Protein AF-A0A2J4XUX5-F1 (afdb_monomer)

pLDDT: mean 96.08, std 6.11, range [48.69, 98.81]

Structure (mmCIF, N/CA/C/O backbone):
data_AF-A0A2J4XUX5-F1
#
_entry.id   AF-A0A2J4XUX5-F1
#
loop_
_atom_site.group_PDB
_atom_site.id
_atom_site.type_symbol
_atom_site.label_atom_id
_atom_site.label_alt_id
_atom_site.label_comp_id
_atom_site.label_asym_id
_atom_site.label_entity_id
_atom_site.label_seq_id
_atom_site.pdbx_PDB_ins_code
_atom_site.Cartn_x
_atom_site.Cartn_y
_atom_site.Cartn_z
_atom_site.occupancy
_atom_site.B_iso_or_equiv
_atom_site.auth_seq_id
_atom_site.auth_comp_id
_atom_site.auth_asym_id
_atom_site.auth_atom_id
_atom_site.pdbx_PDB_model_num
ATOM 1 N N . ASP A 1 1 ? 27.733 13.923 8.916 1.00 84.25 1 ASP A N 1
ATOM 2 C CA . ASP A 1 1 ? 27.187 14.261 7.587 1.00 84.25 1 ASP A CA 1
ATOM 3 C C . ASP A 1 1 ? 26.233 15.452 7.734 1.00 84.25 1 ASP A C 1
ATOM 5 O O . ASP A 1 1 ? 25.630 15.563 8.794 1.00 84.25 1 ASP A O 1
ATOM 9 N N . LYS A 1 2 ? 26.141 16.360 6.750 1.00 94.75 2 LYS A N 1
ATOM 10 C CA . LYS A 1 2 ? 25.214 17.513 6.743 1.00 94.75 2 LYS A CA 1
ATOM 11 C C . LYS A 1 2 ? 23.894 17.228 6.010 1.00 94.75 2 LYS A C 1
ATOM 13 O O . LYS A 1 2 ? 22.963 18.011 6.167 1.00 94.75 2 LYS A O 1
ATOM 18 N N . ALA A 1 3 ? 23.815 16.152 5.227 1.00 93.56 3 ALA A N 1
ATOM 19 C CA . ALA A 1 3 ? 22.605 15.753 4.508 1.00 93.56 3 ALA A CA 1
ATOM 20 C C . ALA A 1 3 ? 22.499 14.217 4.409 1.00 93.56 3 ALA A C 1
ATOM 22 O O . ALA A 1 3 ? 22.505 13.671 3.304 1.00 93.56 3 ALA A O 1
ATOM 23 N N . PRO A 1 4 ? 22.439 13.500 5.549 1.00 93.19 4 PRO A N 1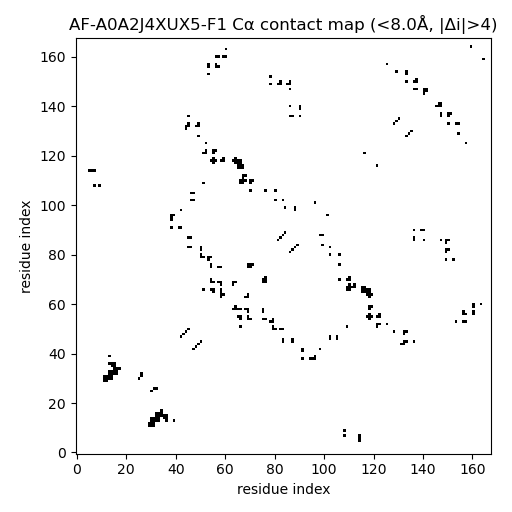
ATOM 24 C CA . PRO A 1 4 ? 22.282 12.054 5.520 1.00 93.19 4 PRO A CA 1
ATOM 25 C C . PRO A 1 4 ? 20.914 11.677 4.940 1.00 93.19 4 PRO A C 1
ATOM 27 O O . PRO A 1 4 ? 19.906 12.325 5.224 1.00 93.19 4 PRO A O 1
ATOM 30 N N . VAL A 1 5 ? 20.877 10.592 4.170 1.00 89.88 5 VAL A N 1
ATOM 31 C CA . VAL A 1 5 ? 19.635 9.972 3.699 1.00 89.88 5 VAL A CA 1
ATOM 32 C C . VAL A 1 5 ? 19.434 8.685 4.481 1.00 89.88 5 VAL A C 1
ATOM 34 O O . VAL A 1 5 ? 20.313 7.826 4.504 1.00 89.88 5 VAL A O 1
ATOM 37 N N . MET A 1 6 ? 18.280 8.562 5.130 1.00 88.94 6 MET A N 1
ATOM 38 C CA . MET A 1 6 ? 17.863 7.323 5.778 1.00 88.94 6 MET A CA 1
ATOM 39 C C . MET A 1 6 ? 16.777 6.653 4.946 1.00 88.94 6 MET A C 1
ATOM 41 O O . MET A 1 6 ? 15.926 7.322 4.363 1.00 88.94 6 MET A O 1
ATOM 45 N N . GLY A 1 7 ? 16.811 5.327 4.908 1.00 88.06 7 GLY A N 1
ATOM 46 C CA . GLY A 1 7 ? 15.844 4.509 4.199 1.00 88.06 7 GLY A CA 1
ATOM 47 C C . GLY A 1 7 ? 15.837 3.096 4.755 1.00 88.06 7 GLY A C 1
ATOM 48 O O . GLY A 1 7 ? 16.748 2.684 5.475 1.00 88.06 7 GLY A O 1
ATOM 49 N N . GLU A 1 8 ? 14.784 2.360 4.441 1.00 92.38 8 GLU A N 1
ATOM 50 C CA . GLU A 1 8 ? 14.727 0.935 4.737 1.00 92.38 8 GLU A CA 1
ATOM 51 C C . GLU A 1 8 ? 15.647 0.126 3.816 1.00 92.38 8 GLU A C 1
ATOM 53 O O . GLU A 1 8 ? 16.085 0.596 2.769 1.00 92.38 8 GLU A O 1
ATOM 58 N N . THR A 1 9 ? 15.927 -1.119 4.204 1.00 92.25 9 THR A N 1
ATOM 59 C CA . THR A 1 9 ? 16.744 -2.037 3.398 1.00 92.25 9 THR A CA 1
ATOM 60 C C . THR A 1 9 ? 16.023 -2.508 2.137 1.00 92.25 9 THR A C 1
ATOM 62 O O . THR A 1 9 ? 16.677 -2.828 1.148 1.00 92.25 9 THR A O 1
ATOM 65 N N . PHE A 1 10 ? 14.687 -2.578 2.161 1.00 94.75 10 PHE A N 1
ATOM 66 C CA . PHE A 1 10 ? 13.921 -2.960 0.981 1.00 94.75 10 PHE A CA 1
ATOM 67 C C . PHE A 1 10 ? 14.053 -1.885 -0.100 1.00 94.75 10 PHE A C 1
ATOM 69 O O . PHE A 1 10 ? 13.728 -0.719 0.118 1.00 94.75 10 PHE A O 1
ATOM 76 N N . ILE A 1 11 ? 14.459 -2.305 -1.293 1.00 95.06 11 ILE A N 1
ATOM 77 C CA . ILE A 1 11 ? 14.491 -1.475 -2.489 1.00 95.06 11 ILE A CA 1
ATOM 78 C C . ILE A 1 11 ? 13.944 -2.292 -3.655 1.00 95.06 11 ILE A C 1
ATOM 80 O O . ILE A 1 11 ? 14.264 -3.468 -3.802 1.00 95.06 11 ILE A O 1
ATOM 84 N N . GLN A 1 12 ? 13.105 -1.664 -4.469 1.00 96.44 12 GLN A N 1
ATOM 85 C CA . GLN A 1 12 ? 12.583 -2.251 -5.694 1.00 96.44 12 GLN A CA 1
ATOM 86 C C . GLN A 1 12 ? 12.521 -1.163 -6.755 1.00 96.44 12 GLN A C 1
ATOM 88 O O . GLN A 1 12 ? 12.047 -0.056 -6.487 1.00 96.44 12 GLN A O 1
ATOM 93 N N . TRP A 1 13 ? 12.987 -1.488 -7.955 1.00 98.12 13 TRP A N 1
ATOM 94 C CA . TRP A 1 13 ? 12.879 -0.608 -9.104 1.00 98.12 13 TRP A CA 1
ATOM 95 C C . TRP A 1 13 ? 12.461 -1.432 -10.314 1.00 98.12 13 TRP A C 1
ATOM 97 O O . TRP A 1 13 ? 13.209 -2.292 -10.770 1.00 98.12 13 TRP A O 1
ATOM 107 N N . VAL A 1 14 ? 11.249 -1.167 -10.798 1.00 98.06 14 VAL A N 1
ATOM 108 C CA . VAL A 1 14 ? 10.662 -1.812 -11.974 1.00 98.06 14 VAL A CA 1
ATOM 109 C C . VAL A 1 14 ? 10.585 -0.778 -13.085 1.00 98.06 14 VAL A C 1
ATOM 111 O O . VAL A 1 14 ? 10.104 0.335 -12.860 1.00 98.06 14 VAL A O 1
ATOM 114 N N . VAL A 1 15 ? 11.089 -1.122 -14.265 1.00 98.00 15 VAL A N 1
ATOM 115 C CA . VAL A 1 15 ? 11.205 -0.198 -15.395 1.00 98.00 15 VAL A CA 1
ATOM 116 C C . VAL A 1 15 ? 10.762 -0.891 -16.673 1.00 98.00 15 VAL A C 1
ATOM 118 O O . VAL A 1 15 ? 11.180 -2.012 -16.960 1.00 98.00 15 VAL A O 1
ATOM 121 N N . GLU A 1 16 ? 9.939 -0.211 -17.470 1.00 98.00 16 GLU A N 1
ATOM 122 C CA . GLU A 1 16 ? 9.645 -0.675 -18.823 1.00 98.00 16 GLU A CA 1
ATOM 123 C C . GLU A 1 16 ? 10.907 -0.595 -19.680 1.00 98.00 16 GLU A C 1
ATOM 125 O O . GLU A 1 16 ? 11.538 0.459 -19.785 1.00 98.00 16 GLU A O 1
ATOM 130 N N . ASN A 1 17 ? 11.278 -1.702 -20.322 1.00 95.69 17 ASN A N 1
ATOM 131 C CA . ASN A 1 17 ? 12.449 -1.747 -21.193 1.00 95.69 17 ASN A CA 1
ATOM 132 C C . ASN A 1 17 ? 12.153 -1.107 -22.564 1.00 95.69 17 ASN A C 1
ATOM 134 O O . ASN A 1 17 ? 12.192 -1.769 -23.599 1.00 95.69 17 ASN A O 1
ATOM 138 N N . ASN A 1 18 ? 11.823 0.184 -22.551 1.00 95.62 18 ASN A N 1
ATOM 139 C CA . ASN A 1 18 ? 11.405 0.973 -23.705 1.00 95.62 18 ASN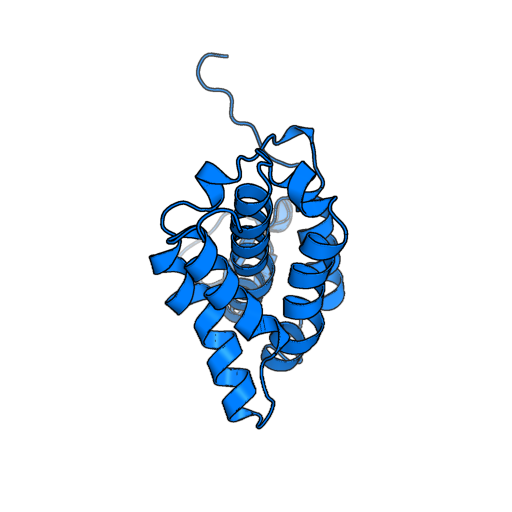 A CA 1
ATOM 140 C C . ASN A 1 18 ? 12.201 2.287 -23.769 1.00 95.62 18 ASN A C 1
ATOM 142 O O . ASN A 1 18 ? 11.685 3.378 -23.525 1.00 95.62 18 ASN A O 1
ATOM 146 N N . PHE A 1 19 ? 13.499 2.167 -24.041 1.00 96.62 19 PHE A N 1
ATOM 147 C CA . PHE A 1 19 ? 14.422 3.296 -24.106 1.00 96.62 19 PHE A CA 1
ATOM 148 C C . PHE A 1 19 ? 14.651 3.706 -25.559 1.00 96.62 19 PHE A C 1
ATOM 150 O O . PHE A 1 19 ? 14.767 2.861 -26.443 1.00 96.62 19 PHE A O 1
ATOM 157 N N . ARG A 1 20 ? 14.728 5.019 -25.801 1.00 96.88 20 ARG A N 1
ATOM 158 C CA . ARG A 1 20 ? 14.991 5.569 -27.139 1.00 96.88 20 ARG A CA 1
ATOM 159 C C . ARG A 1 20 ? 16.383 5.201 -27.661 1.00 96.88 20 ARG A C 1
ATOM 161 O O . ARG A 1 20 ? 16.525 4.949 -28.850 1.00 96.88 20 ARG A O 1
ATOM 168 N N . ASP A 1 21 ? 17.367 5.210 -26.770 1.00 96.31 21 ASP A N 1
ATOM 169 C CA . ASP A 1 21 ? 18.781 4.962 -27.048 1.00 96.31 21 ASP A CA 1
ATOM 170 C C . ASP A 1 21 ? 19.345 3.977 -26.009 1.00 96.31 21 ASP A C 1
ATOM 172 O O . ASP A 1 21 ? 18.606 3.408 -25.198 1.00 96.31 21 ASP A O 1
ATOM 176 N N . GLU A 1 22 ? 20.661 3.771 -26.030 1.00 95.38 22 GLU A N 1
ATOM 177 C CA . GLU A 1 22 ? 21.364 2.929 -25.065 1.00 95.38 22 GLU A CA 1
ATOM 178 C C . GLU A 1 22 ? 21.063 3.331 -23.613 1.00 95.38 22 GLU A C 1
ATOM 180 O O . GLU A 1 22 ? 20.975 4.510 -23.258 1.00 95.38 22 GLU A O 1
ATOM 185 N N . ARG A 1 23 ? 20.943 2.320 -22.749 1.00 96.06 23 ARG A N 1
ATOM 186 C CA . ARG A 1 23 ? 20.729 2.477 -2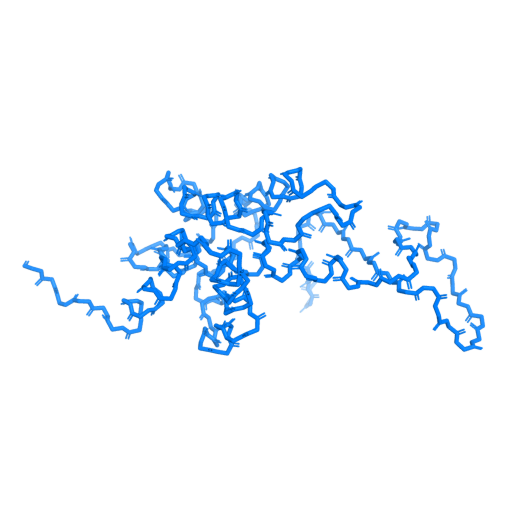1.308 1.00 96.06 23 ARG A CA 1
ATOM 187 C C . ARG A 1 23 ? 21.822 1.753 -20.522 1.00 96.06 23 ARG A C 1
ATOM 189 O O . ARG A 1 23 ? 22.377 0.773 -21.024 1.00 96.06 23 ARG A O 1
ATOM 196 N N . PR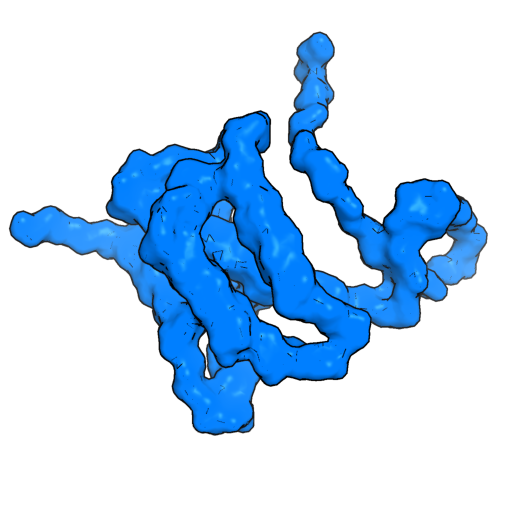O A 1 24 ? 22.099 2.157 -19.271 1.00 96.75 24 PRO A N 1
ATOM 197 C CA . PRO A 1 24 ? 22.942 1.363 -18.387 1.00 96.75 24 PRO A CA 1
ATOM 198 C C . PRO A 1 24 ? 22.380 -0.055 -18.199 1.00 96.75 24 PRO A C 1
ATOM 200 O O . PRO A 1 24 ? 21.165 -0.269 -18.268 1.00 96.75 24 PRO A O 1
ATOM 203 N N . ASN A 1 25 ? 23.265 -1.011 -17.907 1.00 96.69 25 ASN A N 1
ATOM 204 C CA . ASN A 1 25 ? 22.906 -2.378 -17.517 1.00 96.69 25 ASN A CA 1
ATOM 205 C C . ASN A 1 25 ? 22.376 -2.392 -16.069 1.00 96.69 25 ASN A C 1
ATOM 207 O O . ASN A 1 25 ? 23.058 -2.820 -15.139 1.00 96.69 25 ASN A O 1
ATOM 211 N N . LEU A 1 26 ? 21.193 -1.812 -15.869 1.00 97.81 26 LEU A N 1
ATOM 212 C CA . LEU A 1 26 ? 20.563 -1.630 -14.561 1.00 97.81 26 LEU A CA 1
ATOM 213 C C . LEU A 1 26 ? 20.131 -2.967 -13.931 1.00 97.81 26 LEU A C 1
ATOM 215 O O . LEU A 1 26 ? 20.127 -3.110 -12.710 1.00 97.81 26 LEU A O 1
ATOM 219 N N . GLU A 1 27 ? 19.831 -3.969 -14.749 1.00 97.38 27 GLU A N 1
ATOM 220 C CA . GLU A 1 27 ? 19.521 -5.331 -14.319 1.00 97.38 27 GLU A CA 1
ATOM 221 C C . GLU A 1 27 ? 20.702 -5.989 -13.586 1.00 97.38 27 GLU A C 1
ATOM 223 O O . GLU A 1 27 ? 20.488 -6.772 -12.662 1.00 97.38 27 GLU A O 1
ATOM 228 N N . ALA A 1 28 ? 21.949 -5.591 -13.881 1.00 97.94 28 ALA A N 1
ATOM 229 C CA . ALA A 1 28 ? 23.131 -6.056 -13.147 1.00 97.94 28 ALA A CA 1
ATOM 230 C C . ALA A 1 28 ? 23.188 -5.578 -11.684 1.00 97.94 28 ALA A C 1
ATOM 232 O O . ALA A 1 28 ? 23.945 -6.136 -10.890 1.00 97.94 28 ALA A O 1
ATOM 233 N N . VAL A 1 29 ? 22.402 -4.559 -11.318 1.00 97.38 29 VAL A N 1
ATOM 234 C CA . VAL A 1 29 ? 22.281 -4.048 -9.941 1.00 97.38 29 VAL A CA 1
ATOM 235 C C . VAL A 1 29 ? 20.878 -4.259 -9.361 1.00 97.38 29 VAL A C 1
ATOM 237 O O . VAL A 1 29 ? 20.520 -3.629 -8.369 1.00 97.38 29 VAL A O 1
ATOM 240 N N . GLY A 1 30 ? 20.095 -5.168 -9.953 1.00 96.75 30 GLY A N 1
ATOM 241 C CA . GLY A 1 30 ? 18.814 -5.621 -9.407 1.00 96.75 30 GLY A CA 1
ATOM 242 C C . GLY A 1 30 ? 17.577 -4.851 -9.875 1.00 96.75 30 GLY A C 1
ATOM 243 O O . GLY A 1 30 ? 16.517 -5.028 -9.281 1.00 96.75 30 GLY A O 1
ATOM 244 N N . VAL A 1 31 ? 17.674 -4.012 -10.913 1.00 98.19 31 VAL A N 1
ATOM 245 C CA . VAL A 1 31 ? 16.487 -3.381 -11.524 1.00 98.19 31 VAL A CA 1
ATOM 246 C C . VAL A 1 31 ? 15.727 -4.398 -12.373 1.00 98.19 31 VAL A C 1
ATOM 248 O O . VAL A 1 31 ? 16.307 -5.074 -13.222 1.00 98.19 31 VAL A O 1
ATOM 251 N N . GLU A 1 32 ? 14.416 -4.480 -12.171 1.00 97.38 32 GLU A N 1
ATOM 252 C CA . GLU A 1 32 ? 13.525 -5.362 -12.918 1.00 97.38 32 GLU A CA 1
ATOM 253 C C . GLU A 1 32 ? 13.117 -4.692 -14.236 1.00 97.38 32 GLU A C 1
ATOM 255 O O . GLU A 1 32 ? 12.361 -3.718 -14.256 1.00 97.38 32 GLU A O 1
ATOM 260 N N . MET A 1 33 ? 13.626 -5.216 -15.349 1.00 97.44 33 MET A N 1
ATOM 261 C CA . MET A 1 33 ? 13.249 -4.775 -16.692 1.00 97.44 33 MET A CA 1
ATOM 262 C C . MET A 1 33 ? 12.029 -5.560 -17.169 1.00 97.44 33 MET A C 1
ATOM 264 O O . MET A 1 33 ? 12.100 -6.777 -17.340 1.00 97.44 33 MET A O 1
ATOM 268 N N . VAL A 1 34 ? 10.917 -4.866 -17.405 1.00 96.69 34 VAL A N 1
ATOM 269 C CA . VAL A 1 34 ? 9.625 -5.480 -17.744 1.00 96.69 34 VAL A CA 1
ATOM 270 C C . VAL A 1 34 ? 9.071 -4.947 -19.062 1.00 96.69 34 VAL A C 1
ATOM 272 O O . VAL A 1 34 ? 9.500 -3.911 -19.568 1.00 96.69 34 VAL A O 1
ATOM 275 N N . ALA A 1 35 ? 8.105 -5.663 -19.636 1.00 95.56 35 ALA A N 1
ATOM 276 C CA . ALA A 1 35 ? 7.378 -5.195 -20.816 1.00 95.56 35 ALA A CA 1
ATOM 277 C C . ALA A 1 35 ? 6.314 -4.143 -20.465 1.00 95.56 35 ALA A C 1
ATOM 279 O O . ALA A 1 35 ? 6.043 -3.263 -21.274 1.00 95.56 35 ALA A O 1
ATOM 280 N N . SER A 1 36 ? 5.720 -4.239 -19.270 1.00 96.69 36 SER A N 1
ATOM 281 C CA . SER A 1 36 ? 4.788 -3.241 -18.755 1.00 96.69 36 SER A CA 1
ATOM 282 C C . SER A 1 36 ? 4.916 -3.091 -17.244 1.00 96.69 36 SER A C 1
ATOM 284 O O . SER A 1 36 ? 4.967 -4.091 -16.526 1.00 96.69 36 SER A O 1
ATOM 286 N N . VAL A 1 37 ? 4.943 -1.847 -16.761 1.00 97.62 37 VAL A N 1
ATOM 287 C CA . VAL A 1 37 ? 5.008 -1.541 -15.320 1.00 97.62 37 VAL A CA 1
ATOM 288 C C . VAL A 1 37 ? 3.633 -1.569 -14.647 1.00 97.62 37 VAL A C 1
ATOM 290 O O . VAL A 1 37 ? 3.556 -1.650 -13.424 1.00 97.62 37 VAL A O 1
ATOM 293 N N . ILE A 1 38 ? 2.548 -1.553 -15.428 1.00 97.44 38 ILE A N 1
ATOM 294 C CA . ILE A 1 38 ? 1.173 -1.368 -14.936 1.00 97.44 38 ILE A CA 1
ATOM 295 C C . ILE A 1 38 ? 0.807 -2.341 -13.795 1.00 97.44 38 ILE A C 1
ATOM 297 O O . ILE A 1 38 ? 0.338 -1.862 -12.762 1.00 97.44 38 ILE A O 1
ATOM 301 N N . PRO A 1 39 ? 1.062 -3.667 -13.880 1.00 97.44 39 PRO A N 1
ATOM 302 C CA . PRO A 1 39 ? 0.745 -4.584 -12.779 1.00 97.44 39 PRO A CA 1
ATOM 303 C C . PRO A 1 39 ? 1.472 -4.249 -11.470 1.00 97.44 39 PRO A C 1
ATOM 305 O O . PRO A 1 39 ? 0.894 -4.355 -10.387 1.00 97.44 39 PRO A O 1
ATOM 308 N N . TYR A 1 40 ? 2.731 -3.819 -11.570 1.00 98.31 40 TYR A N 1
ATOM 309 C CA . TYR A 1 40 ? 3.578 -3.475 -10.429 1.00 98.31 40 TYR A CA 1
ATOM 310 C C . TYR A 1 40 ? 3.169 -2.141 -9.813 1.00 98.31 40 TYR A C 1
ATOM 312 O O . TYR A 1 40 ? 3.136 -2.009 -8.589 1.00 98.31 40 TYR A O 1
ATOM 320 N N . GLU A 1 41 ? 2.832 -1.160 -10.651 1.00 98.12 41 GLU A N 1
ATOM 321 C CA . GLU A 1 41 ? 2.315 0.128 -10.206 1.00 98.12 41 GLU A CA 1
ATOM 322 C C . GLU A 1 41 ? 0.980 -0.043 -9.473 1.00 98.12 41 GLU A C 1
ATOM 324 O O . GLU A 1 41 ? 0.853 0.417 -8.338 1.00 98.12 41 GLU A O 1
ATOM 329 N N . GLU A 1 42 ? 0.027 -0.772 -10.058 1.00 97.88 42 GLU A N 1
ATOM 330 C CA . GLU A 1 42 ? -1.270 -1.073 -9.443 1.00 97.88 42 GLU A CA 1
ATOM 331 C C . GLU A 1 42 ? -1.106 -1.818 -8.110 1.00 97.88 42 GLU A C 1
ATOM 333 O O . GLU A 1 42 ? -1.690 -1.419 -7.097 1.00 97.88 42 GLU A O 1
ATOM 338 N N . ALA A 1 43 ? -0.256 -2.853 -8.073 1.00 98.25 43 ALA A N 1
ATOM 339 C CA . ALA A 1 43 ? 0.057 -3.579 -6.845 1.00 98.25 43 ALA A CA 1
ATOM 340 C C . ALA A 1 43 ? 0.655 -2.645 -5.785 1.00 98.25 43 ALA A C 1
ATOM 342 O O . ALA A 1 43 ? 0.175 -2.604 -4.655 1.00 98.25 43 ALA A O 1
ATOM 343 N N . LYS A 1 44 ? 1.647 -1.819 -6.131 1.00 98.56 44 LYS A N 1
ATOM 344 C CA . LYS A 1 44 ? 2.248 -0.862 -5.193 1.00 98.56 44 LYS A CA 1
ATOM 345 C C . LYS A 1 44 ? 1.229 0.165 -4.706 1.00 98.56 44 LYS A C 1
ATOM 347 O O . LYS A 1 44 ? 1.174 0.456 -3.510 1.00 98.56 44 LYS A O 1
ATOM 352 N N . ILE A 1 45 ? 0.430 0.746 -5.595 1.00 98.50 45 ILE A N 1
ATOM 353 C CA . ILE A 1 45 ? -0.552 1.771 -5.234 1.00 98.50 45 ILE A CA 1
ATOM 354 C C . ILE A 1 45 ? -1.596 1.195 -4.279 1.00 98.50 45 ILE A C 1
ATOM 356 O O . ILE A 1 45 ? -1.838 1.769 -3.215 1.00 98.50 45 ILE A O 1
ATOM 360 N N . ARG A 1 46 ? -2.173 0.048 -4.629 1.00 98.56 46 ARG A N 1
ATOM 361 C CA . ARG A 1 46 ? -3.334 -0.500 -3.927 1.00 98.56 46 ARG A CA 1
ATOM 362 C C . ARG A 1 46 ? -2.951 -1.365 -2.735 1.00 98.56 46 ARG A C 1
ATOM 364 O O . ARG A 1 46 ? -3.706 -1.409 -1.777 1.00 98.56 46 ARG A O 1
ATOM 371 N N . ILE A 1 47 ? -1.782 -2.003 -2.736 1.00 98.69 47 ILE A N 1
ATOM 372 C CA . ILE A 1 47 ? -1.294 -2.780 -1.587 1.00 98.69 47 ILE A CA 1
ATOM 373 C C . ILE A 1 47 ? -0.504 -1.882 -0.645 1.00 98.69 47 ILE A C 1
ATOM 375 O O . ILE A 1 47 ? -0.882 -1.765 0.515 1.00 98.69 47 ILE A O 1
ATOM 379 N N . LEU A 1 48 ? 0.551 -1.206 -1.114 1.00 98.62 48 LEU A N 1
ATOM 380 C CA . LEU A 1 48 ? 1.422 -0.404 -0.249 1.00 98.62 48 LEU A CA 1
ATOM 381 C C . LEU A 1 48 ? 0.787 0.935 0.123 1.00 98.62 48 LEU A C 1
ATOM 383 O O . LEU A 1 48 ? 0.596 1.200 1.306 1.00 98.62 48 LEU A O 1
ATOM 387 N N . ASN A 1 49 ? 0.455 1.803 -0.838 1.00 98.69 49 ASN A N 1
ATOM 388 C CA . ASN A 1 49 ? 0.085 3.181 -0.478 1.00 98.69 49 ASN A CA 1
ATOM 389 C C . ASN A 1 49 ? -1.245 3.259 0.295 1.00 98.69 49 ASN A C 1
ATOM 391 O O . ASN A 1 49 ? -1.360 4.036 1.251 1.00 98.69 49 ASN A O 1
ATOM 395 N N . SER A 1 50 ? -2.240 2.465 -0.107 1.00 98.56 50 SER A N 1
ATOM 396 C CA . SER A 1 50 ? -3.555 2.442 0.543 1.00 98.56 50 SER A CA 1
ATOM 397 C C . SER A 1 50 ? -3.495 1.904 1.971 1.00 98.56 50 SER A C 1
ATOM 399 O O . SER A 1 50 ? -4.021 2.547 2.882 1.00 98.56 50 SER A O 1
ATOM 401 N N . SER A 1 51 ? -2.814 0.774 2.199 1.00 98.69 51 SER A N 1
ATOM 402 C CA . SER A 1 51 ? -2.657 0.222 3.552 1.00 98.69 51 SER A CA 1
ATOM 403 C C . SER A 1 51 ? -1.838 1.154 4.449 1.00 98.69 51 SER A C 1
ATOM 405 O O . SER A 1 51 ? -2.228 1.386 5.591 1.00 98.69 51 SER A O 1
ATOM 407 N N . HIS A 1 52 ? -0.784 1.786 3.920 1.00 98.69 52 HIS A N 1
ATOM 408 C CA . HIS A 1 52 ? 0.031 2.747 4.667 1.00 98.69 52 HIS A CA 1
ATOM 409 C C . HIS A 1 52 ? -0.796 3.945 5.158 1.00 98.69 52 HIS A C 1
ATOM 411 O O . HIS A 1 52 ? -0.691 4.356 6.313 1.00 98.69 52 HIS A O 1
ATOM 417 N N . SER A 1 53 ? -1.672 4.468 4.294 1.00 98.50 53 SER A N 1
ATOM 418 C CA . SER A 1 53 ? -2.576 5.573 4.637 1.00 98.50 53 SER A CA 1
ATOM 419 C C . SER A 1 53 ? -3.587 5.158 5.707 1.00 98.50 53 SER A C 1
ATOM 421 O O . SER A 1 53 ? -3.802 5.888 6.671 1.00 98.50 53 SER A O 1
ATOM 423 N N . CYS A 1 54 ? -4.154 3.956 5.578 1.00 97.94 54 CYS A N 1
ATOM 424 C CA . CYS A 1 54 ? -5.081 3.396 6.556 1.00 97.94 54 CYS A CA 1
ATOM 425 C C . CYS A 1 54 ? -4.448 3.233 7.945 1.00 97.94 54 CYS A C 1
ATOM 427 O O . CYS A 1 54 ? -5.048 3.629 8.945 1.00 97.94 54 CYS A O 1
ATOM 429 N N . ILE A 1 55 ? -3.235 2.674 8.000 1.00 98.81 55 ILE A N 1
ATOM 430 C CA . ILE A 1 55 ? -2.469 2.484 9.238 1.00 98.81 55 ILE A CA 1
ATOM 431 C C . ILE A 1 55 ? -2.199 3.837 9.901 1.00 98.81 55 ILE A C 1
ATOM 433 O O . ILE A 1 55 ? -2.429 3.985 11.099 1.00 98.81 55 ILE A O 1
ATOM 437 N N . ALA A 1 56 ? -1.792 4.841 9.119 1.00 98.69 56 ALA A N 1
ATOM 438 C CA . ALA A 1 56 ? -1.524 6.184 9.624 1.00 98.69 56 ALA A CA 1
ATOM 439 C C . ALA A 1 56 ? -2.772 6.859 10.215 1.00 98.69 56 ALA A C 1
ATOM 441 O O . ALA A 1 56 ? -2.699 7.450 11.296 1.00 98.69 56 ALA A O 1
ATOM 442 N N . TRP A 1 57 ? -3.925 6.769 9.540 1.00 98.31 57 TRP A N 1
ATOM 443 C CA . TRP A 1 57 ? -5.178 7.344 10.044 1.00 98.31 57 TRP A CA 1
ATOM 444 C C . TRP A 1 57 ? -5.643 6.642 11.321 1.00 98.31 57 TRP A C 1
ATOM 446 O O . TRP A 1 57 ? -5.930 7.311 12.312 1.00 98.31 57 TRP A O 1
ATOM 456 N N . ALA A 1 58 ? -5.668 5.305 11.326 1.00 98.19 58 ALA A N 1
ATOM 457 C CA . ALA A 1 58 ? -6.106 4.524 12.480 1.00 98.19 58 ALA A CA 1
ATOM 458 C C . ALA A 1 58 ? -5.180 4.712 13.692 1.00 98.19 58 ALA A C 1
ATOM 460 O O . ALA A 1 58 ? -5.657 4.918 14.806 1.00 98.19 58 ALA A O 1
ATOM 461 N N . GLY A 1 59 ? -3.865 4.719 13.463 1.00 98.31 59 GLY A N 1
ATOM 462 C CA . GLY A 1 59 ? -2.859 4.998 14.481 1.00 98.31 59 GLY A CA 1
ATOM 463 C C . GLY A 1 59 ? -3.014 6.379 15.105 1.00 98.31 59 GLY A C 1
ATOM 464 O O . GLY A 1 59 ? -3.030 6.516 16.329 1.00 98.31 59 GLY A O 1
ATOM 465 N N . THR A 1 60 ? -3.205 7.404 14.268 1.00 97.50 60 THR A N 1
ATOM 466 C CA . THR A 1 60 ? -3.411 8.778 14.748 1.00 97.50 60 THR A CA 1
ATOM 467 C C . THR A 1 60 ? -4.658 8.889 15.625 1.00 97.50 60 THR A C 1
ATOM 469 O O . THR A 1 60 ? -4.619 9.541 16.666 1.00 97.50 60 THR A O 1
ATOM 472 N N . LEU A 1 61 ? -5.750 8.218 15.245 1.00 96.62 61 LEU A N 1
ATOM 473 C CA . LEU A 1 61 ? -7.008 8.225 16.000 1.00 96.62 61 LEU A CA 1
ATOM 474 C C . LEU A 1 61 ? -6.884 7.632 17.411 1.00 96.62 61 LEU A C 1
ATOM 476 O O . LEU A 1 61 ? -7.670 7.995 18.283 1.00 96.62 61 LEU A O 1
ATOM 480 N N . ILE A 1 62 ? -5.899 6.762 17.650 1.00 96.81 62 ILE A N 1
ATOM 481 C CA . ILE A 1 62 ? -5.615 6.191 18.976 1.00 96.81 62 ILE A CA 1
ATOM 482 C C . ILE A 1 62 ? -4.378 6.801 19.651 1.00 96.81 62 ILE A C 1
ATOM 484 O O . ILE A 1 62 ? -3.887 6.268 20.643 1.00 96.81 62 ILE A O 1
ATOM 488 N N . GLY A 1 63 ? -3.873 7.924 19.131 1.00 96.88 63 GLY A N 1
ATOM 489 C CA . GLY A 1 63 ? -2.776 8.679 19.738 1.00 96.88 63 GLY A CA 1
ATOM 490 C C . GLY A 1 63 ? -1.375 8.110 19.500 1.00 96.88 63 GLY A C 1
ATOM 491 O O . GLY A 1 63 ? -0.444 8.500 20.200 1.00 96.88 63 GLY A O 1
ATOM 492 N N . GLN A 1 64 ? 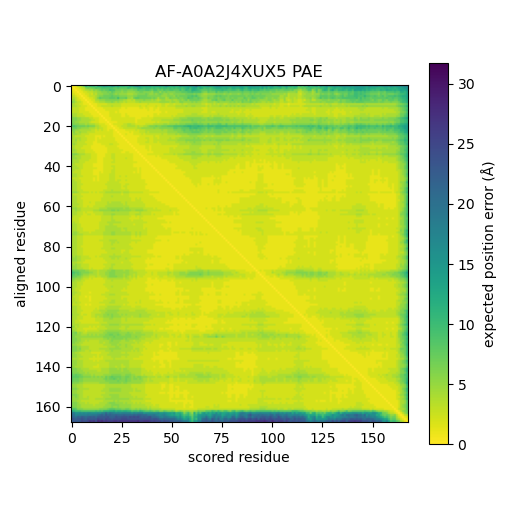-1.199 7.210 18.531 1.00 98.38 64 GLN A N 1
ATOM 493 C CA . GLN A 1 64 ? 0.121 6.695 18.157 1.00 98.38 64 GLN A CA 1
ATOM 494 C C . GLN A 1 64 ? 0.830 7.616 17.170 1.00 98.38 64 GLN A C 1
ATOM 496 O O . GLN A 1 64 ? 0.202 8.256 16.318 1.00 98.38 64 GLN A O 1
ATOM 501 N N . GLN A 1 65 ? 2.158 7.648 17.254 1.00 98.50 65 GLN A N 1
ATOM 502 C CA . GLN A 1 65 ? 2.968 8.608 16.518 1.00 98.50 65 GLN A CA 1
ATOM 503 C C . GLN A 1 65 ? 3.585 8.006 15.257 1.00 98.50 65 GLN A C 1
ATOM 505 O O . GLN A 1 65 ? 3.693 8.709 14.246 1.00 98.50 65 GLN A O 1
ATOM 510 N N . TYR A 1 66 ? 3.986 6.736 15.299 1.00 98.75 66 TYR A N 1
ATOM 511 C CA . TYR A 1 66 ? 4.751 6.111 14.226 1.00 98.75 66 TYR A CA 1
ATOM 512 C C . TYR A 1 66 ? 4.036 4.921 13.587 1.00 98.75 66 TYR A C 1
ATOM 514 O O . TYR A 1 66 ? 3.345 4.149 14.250 1.00 98.75 66 TYR A O 1
ATOM 522 N N . ILE A 1 67 ? 4.308 4.711 12.299 1.00 98.81 67 ILE A N 1
ATOM 523 C CA . ILE A 1 67 ? 3.711 3.634 11.499 1.00 98.81 67 ILE A CA 1
ATOM 524 C C . ILE A 1 67 ? 3.974 2.254 12.104 1.00 98.81 67 ILE A C 1
ATOM 526 O O . ILE A 1 67 ? 3.081 1.410 12.105 1.00 98.81 67 ILE A O 1
ATOM 530 N N . HIS A 1 68 ? 5.165 2.016 12.657 1.00 98.75 68 HIS A N 1
ATOM 531 C CA . HIS A 1 68 ? 5.497 0.726 13.265 1.00 98.75 68 HIS A CA 1
ATOM 532 C C . HIS A 1 68 ? 4.689 0.438 14.532 1.00 98.75 68 HIS A C 1
ATOM 534 O O . HIS A 1 68 ? 4.255 -0.695 14.715 1.00 98.75 68 HIS A O 1
ATOM 540 N N . GLU A 1 69 ? 4.421 1.446 15.364 1.00 98.75 69 GLU A N 1
ATOM 541 C CA . GLU A 1 69 ? 3.557 1.311 16.546 1.00 98.75 69 GLU A CA 1
ATOM 542 C C . GLU A 1 69 ? 2.132 0.943 16.116 1.00 98.75 69 GLU A C 1
ATOM 544 O O . GLU A 1 69 ? 1.523 0.010 16.642 1.00 98.75 69 GLU A O 1
ATOM 549 N N . SER A 1 70 ? 1.632 1.636 15.092 1.00 98.75 70 SER A N 1
ATOM 550 C CA . SER A 1 70 ? 0.294 1.416 14.545 1.00 98.75 70 SER A CA 1
ATOM 551 C C . SER A 1 70 ? 0.146 0.080 13.848 1.00 98.75 70 SER A C 1
ATOM 553 O O . SER A 1 70 ? -0.848 -0.608 14.048 1.00 98.75 70 SER A O 1
ATOM 555 N N . THR A 1 71 ? 1.164 -0.357 13.118 1.00 98.81 71 THR A N 1
ATOM 556 C CA . THR A 1 71 ? 1.164 -1.669 12.462 1.00 98.81 71 THR A CA 1
ATOM 557 C C . THR A 1 71 ? 1.204 -2.814 13.472 1.00 98.81 71 THR A C 1
ATOM 559 O O . THR A 1 71 ? 0.625 -3.861 13.217 1.00 98.81 71 THR A O 1
ATOM 562 N N . LEU A 1 72 ? 1.852 -2.633 14.629 1.00 98.62 72 LEU A N 1
ATOM 563 C CA . LEU A 1 72 ? 1.901 -3.638 15.701 1.00 98.62 72 LEU A CA 1
ATOM 564 C C . LEU A 1 72 ? 0.606 -3.722 16.526 1.00 98.62 72 LEU A C 1
ATOM 566 O O . LEU A 1 72 ? 0.518 -4.526 17.450 1.00 98.62 72 LEU A O 1
ATOM 570 N N . THR A 1 73 ? -0.398 -2.901 16.216 1.00 98.81 73 THR A N 1
ATOM 571 C CA . THR A 1 73 ? -1.707 -2.952 16.867 1.00 98.81 73 THR A CA 1
ATOM 572 C C . THR A 1 73 ? -2.626 -3.902 16.102 1.00 98.81 73 THR A C 1
ATOM 574 O O . THR A 1 73 ? -3.012 -3.602 14.973 1.00 98.81 73 THR A O 1
ATOM 577 N N . ASP A 1 74 ? -3.021 -5.018 16.724 1.00 98.62 74 ASP A N 1
ATOM 578 C CA . ASP A 1 74 ? -3.728 -6.135 16.069 1.00 98.62 74 ASP A CA 1
ATOM 579 C C . ASP A 1 74 ? -4.914 -5.707 15.197 1.00 98.62 74 ASP A C 1
ATOM 581 O O . ASP A 1 74 ? -5.050 -6.153 14.058 1.00 98.62 74 ASP A O 1
ATOM 585 N N . PHE A 1 75 ? -5.773 -4.811 15.696 1.00 98.19 75 PHE A N 1
ATOM 586 C CA . PHE A 1 75 ? -6.943 -4.379 14.930 1.00 98.19 75 PHE A CA 1
ATOM 587 C C . PHE A 1 75 ? -6.571 -3.481 13.738 1.00 98.19 75 PHE A C 1
ATOM 589 O O . PHE A 1 75 ? -7.250 -3.529 12.716 1.00 98.19 75 PHE A O 1
ATOM 596 N N . ILE A 1 76 ? -5.499 -2.686 13.832 1.00 98.75 76 ILE A N 1
ATOM 597 C CA . ILE A 1 76 ? -5.009 -1.844 12.729 1.00 98.75 76 ILE A CA 1
ATOM 598 C C . ILE A 1 76 ? -4.366 -2.727 11.658 1.00 98.75 76 ILE A C 1
ATOM 600 O O . ILE A 1 76 ? -4.674 -2.570 10.474 1.00 98.75 76 ILE A O 1
ATOM 604 N N . TYR A 1 77 ? -3.539 -3.693 12.073 1.00 98.81 77 TYR A N 1
ATOM 605 C CA . TYR A 1 77 ? -2.977 -4.700 11.174 1.00 98.81 77 TYR A CA 1
ATOM 606 C C . TYR A 1 77 ? -4.087 -5.447 10.431 1.00 98.81 77 TYR A C 1
ATOM 608 O O . TYR A 1 77 ? -4.055 -5.539 9.206 1.00 98.81 77 TYR A O 1
ATOM 616 N N . ALA A 1 78 ? -5.109 -5.910 11.156 1.00 98.75 78 ALA A N 1
ATOM 617 C CA . ALA A 1 78 ? -6.229 -6.640 10.576 1.00 98.75 78 ALA A CA 1
ATOM 618 C C . ALA A 1 78 ? -7.005 -5.812 9.540 1.00 98.75 78 ALA A C 1
ATOM 620 O O . ALA A 1 78 ? -7.443 -6.366 8.538 1.00 98.75 78 ALA A O 1
ATOM 621 N N . ILE A 1 79 ? -7.171 -4.497 9.729 1.00 98.62 79 ILE A N 1
ATOM 622 C CA . ILE A 1 79 ? -7.827 -3.648 8.719 1.00 98.62 79 ILE A CA 1
ATOM 623 C C . ILE A 1 79 ? -7.006 -3.623 7.422 1.00 98.62 79 ILE A C 1
ATOM 625 O O . ILE A 1 79 ? -7.567 -3.807 6.342 1.00 98.62 79 ILE A O 1
ATOM 629 N N . ALA A 1 80 ? -5.688 -3.425 7.524 1.00 98.75 80 ALA A N 1
ATOM 630 C CA . ALA A 1 80 ? -4.794 -3.391 6.370 1.00 98.75 80 ALA A CA 1
ATOM 631 C C . ALA A 1 80 ? -4.706 -4.753 5.659 1.00 98.75 80 ALA A C 1
ATOM 633 O O . ALA A 1 80 ? -4.847 -4.814 4.437 1.00 98.75 80 ALA A O 1
ATOM 634 N N . ASP A 1 81 ? -4.521 -5.837 6.415 1.00 98.81 81 ASP A N 1
ATOM 635 C CA . ASP A 1 81 ? -4.442 -7.200 5.886 1.00 98.81 81 ASP A CA 1
ATOM 636 C C . ASP A 1 81 ? -5.741 -7.614 5.191 1.00 98.81 81 ASP A C 1
ATOM 638 O O . ASP A 1 81 ? -5.708 -8.051 4.041 1.00 98.81 81 ASP A O 1
ATOM 642 N N . ARG A 1 82 ? -6.898 -7.397 5.828 1.00 98.69 82 ARG A N 1
ATOM 643 C CA . ARG A 1 82 ? -8.200 -7.731 5.236 1.00 98.69 82 ARG A CA 1
ATOM 644 C C . ARG A 1 82 ? -8.486 -6.919 3.985 1.00 98.69 82 ARG A C 1
ATOM 646 O O . ARG A 1 82 ? -8.957 -7.482 3.005 1.00 98.69 82 ARG A O 1
ATOM 653 N N . TYR A 1 83 ? -8.175 -5.622 3.982 1.00 98.75 83 TYR A N 1
ATOM 654 C CA . TYR A 1 83 ? -8.313 -4.793 2.784 1.00 98.75 83 TYR A CA 1
ATOM 655 C C . TYR A 1 83 ? -7.533 -5.381 1.604 1.00 98.75 83 TYR A C 1
ATOM 657 O O . TYR A 1 83 ? -8.081 -5.529 0.509 1.00 98.75 83 TYR A O 1
ATOM 665 N N . VAL A 1 84 ? -6.274 -5.767 1.825 1.00 98.81 84 VAL A N 1
ATOM 666 C CA . VAL A 1 84 ? -5.462 -6.333 0.749 1.00 98.81 84 VAL A CA 1
ATOM 667 C C . VAL A 1 84 ? -5.966 -7.720 0.346 1.00 98.81 84 VAL A C 1
ATOM 669 O O . VAL A 1 84 ? -6.157 -7.987 -0.838 1.00 98.81 84 VAL A O 1
ATOM 672 N N . THR A 1 85 ? -6.209 -8.590 1.322 1.00 98.69 85 THR A N 1
ATOM 673 C CA . THR A 1 85 ? -6.537 -10.004 1.112 1.00 98.69 85 THR A CA 1
ATOM 674 C C . THR A 1 85 ? -7.931 -10.217 0.532 1.00 98.69 85 THR A C 1
ATOM 676 O O . THR A 1 85 ? -8.090 -10.996 -0.404 1.00 98.69 85 THR A O 1
ATOM 679 N N . GLU A 1 86 ? -8.942 -9.544 1.082 1.00 98.44 86 GLU A N 1
ATOM 680 C CA . GLU A 1 86 ? -10.347 -9.756 0.718 1.00 98.44 86 GLU A CA 1
ATOM 681 C C . GLU A 1 86 ? -10.732 -8.978 -0.546 1.00 98.44 86 GLU A C 1
ATOM 683 O O . GLU A 1 86 ? -11.497 -9.490 -1.364 1.00 98.44 86 GLU A O 1
ATOM 688 N N . ASP A 1 87 ? -10.182 -7.772 -0.737 1.00 98.56 87 ASP A N 1
ATOM 689 C CA . ASP A 1 87 ? -10.619 -6.871 -1.807 1.00 98.56 87 ASP A CA 1
ATOM 690 C C . ASP A 1 87 ? -9.539 -6.618 -2.873 1.00 98.56 87 ASP A C 1
ATOM 692 O O . ASP A 1 87 ? -9.811 -6.808 -4.061 1.00 98.56 87 ASP A O 1
ATOM 696 N N . VAL A 1 88 ? -8.316 -6.207 -2.505 1.00 98.62 88 VAL A N 1
ATOM 697 C CA . VAL A 1 88 ? -7.291 -5.812 -3.499 1.00 98.62 88 VAL A CA 1
ATOM 698 C C . VAL A 1 88 ? -6.811 -6.991 -4.337 1.00 98.62 88 VAL A C 1
ATOM 700 O O . VAL A 1 88 ? -6.850 -6.899 -5.562 1.00 98.62 88 VAL A O 1
ATOM 703 N N . ILE A 1 89 ? -6.376 -8.090 -3.711 1.00 98.62 89 ILE A N 1
ATOM 704 C CA . ILE A 1 89 ? -5.834 -9.257 -4.426 1.00 98.62 89 ILE A CA 1
ATOM 705 C C . ILE A 1 89 ? -6.858 -9.800 -5.434 1.00 98.62 89 ILE A C 1
ATOM 707 O O . ILE A 1 89 ? -6.512 -9.931 -6.609 1.00 98.62 89 ILE A O 1
ATOM 711 N N . PRO A 1 90 ? -8.134 -10.026 -5.064 1.00 98.25 9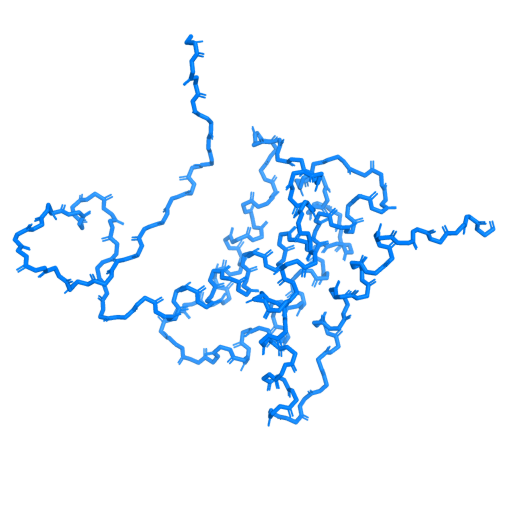0 PRO A N 1
ATOM 712 C CA . PRO A 1 90 ? -9.116 -10.507 -6.029 1.00 98.25 90 PRO A CA 1
ATOM 713 C C . PRO A 1 90 ? -9.457 -9.498 -7.137 1.00 98.25 90 PRO A C 1
ATOM 715 O O . PRO A 1 90 ? -9.939 -9.911 -8.188 1.00 98.25 90 PRO A O 1
ATOM 718 N N . CYS A 1 91 ? -9.248 -8.195 -6.916 1.00 98.25 91 CYS A N 1
ATOM 719 C CA . CYS A 1 91 ? -9.431 -7.172 -7.948 1.00 98.25 91 CYS A CA 1
ATOM 720 C C . CYS A 1 91 ? -8.249 -7.073 -8.918 1.00 98.25 91 CYS A C 1
ATOM 722 O O . CYS A 1 91 ? -8.452 -6.745 -10.080 1.00 98.25 91 CYS A O 1
ATOM 724 N N . LEU A 1 92 ? -7.023 -7.293 -8.443 1.00 97.62 92 LEU A N 1
ATOM 725 C CA . LEU A 1 92 ? -5.836 -7.319 -9.301 1.00 97.62 92 LEU A CA 1
ATOM 726 C C . LEU A 1 92 ? -5.748 -8.623 -10.104 1.00 97.62 92 LEU A C 1
ATOM 728 O O . LEU A 1 92 ? -5.194 -8.624 -11.200 1.00 97.62 92 LEU A O 1
ATOM 732 N N . GLY A 1 93 ? -6.335 -9.704 -9.580 1.00 96.38 93 GLY A N 1
ATOM 733 C CA . GLY A 1 93 ? -6.391 -10.998 -10.248 1.00 96.38 93 GLY A CA 1
ATOM 734 C C . GLY A 1 93 ? -5.008 -11.620 -10.438 1.00 96.38 93 GLY A C 1
ATOM 735 O O . GLY A 1 93 ? -4.065 -11.315 -9.709 1.00 96.38 93 GLY A O 1
ATOM 736 N N . ASP A 1 94 ? -4.901 -12.515 -11.418 1.00 95.69 94 ASP A N 1
ATOM 737 C CA . ASP A 1 94 ? -3.611 -13.050 -11.848 1.00 95.69 94 ASP A CA 1
ATOM 738 C C . ASP A 1 94 ? -2.949 -12.066 -12.819 1.00 95.69 94 ASP A C 1
ATOM 740 O O . ASP A 1 94 ? -3.337 -11.954 -13.984 1.00 95.69 94 ASP A O 1
ATOM 744 N N . ASN A 1 95 ? -1.977 -11.315 -12.306 1.00 94.12 95 ASN A N 1
ATOM 745 C CA . ASN A 1 95 ? -1.238 -10.299 -13.048 1.00 94.12 95 ASN A CA 1
ATOM 746 C C . ASN A 1 95 ? 0.274 -10.590 -13.110 1.00 94.12 95 ASN A C 1
ATOM 748 O O . ASN A 1 95 ? 1.063 -9.696 -13.418 1.00 94.12 95 ASN A O 1
ATOM 752 N N . GLY A 1 96 ? 0.675 -11.833 -12.810 1.00 94.25 96 GLY A N 1
ATOM 753 C CA . GLY A 1 96 ? 2.073 -12.274 -12.808 1.00 94.25 96 GLY A CA 1
ATOM 754 C C . GLY A 1 96 ? 2.880 -11.907 -11.556 1.00 94.25 96 GLY A C 1
ATOM 755 O O . GLY A 1 96 ? 4.057 -12.257 -11.483 1.00 94.25 96 GLY A O 1
ATOM 756 N N . ILE A 1 97 ? 2.279 -11.236 -10.568 1.00 96.56 97 ILE A N 1
ATOM 757 C CA . ILE A 1 97 ? 2.901 -10.931 -9.272 1.00 96.56 97 ILE A CA 1
ATOM 758 C C . ILE A 1 97 ? 2.336 -11.884 -8.214 1.00 96.56 97 ILE A C 1
ATOM 760 O O . ILE A 1 97 ? 1.129 -12.109 -8.148 1.00 96.56 97 ILE A O 1
ATOM 764 N N . ASP A 1 98 ? 3.190 -12.397 -7.326 1.00 97.94 98 ASP A N 1
ATOM 765 C CA . ASP A 1 98 ? 2.734 -13.058 -6.098 1.00 97.94 98 ASP A CA 1
ATOM 766 C C . ASP A 1 98 ? 2.208 -11.998 -5.115 1.00 97.94 98 ASP A C 1
ATOM 768 O O . ASP A 1 98 ? 2.928 -11.478 -4.257 1.00 97.94 98 ASP A O 1
ATOM 772 N N . LEU A 1 99 ? 0.949 -11.599 -5.306 1.00 98.56 99 LEU A N 1
ATOM 773 C CA . LEU A 1 99 ? 0.317 -10.536 -4.527 1.00 98.56 99 LEU A CA 1
ATOM 774 C C . LEU A 1 99 ? 0.203 -10.867 -3.025 1.00 98.56 99 LEU A C 1
ATOM 776 O O . LEU A 1 99 ? 0.450 -9.959 -2.225 1.00 98.56 99 LEU A O 1
ATOM 780 N N . PRO A 1 100 ? -0.124 -12.109 -2.597 1.00 98.62 100 PRO A N 1
ATOM 781 C CA . PRO A 1 100 ? -0.043 -12.492 -1.187 1.00 98.62 100 PRO A CA 1
ATOM 782 C C . PRO A 1 100 ? 1.359 -12.309 -0.596 1.00 98.62 100 PRO A C 1
ATOM 784 O O . PRO A 1 100 ? 1.491 -11.688 0.459 1.00 98.62 100 PRO A O 1
ATOM 787 N N . ALA A 1 101 ? 2.412 -12.766 -1.281 1.00 98.44 101 ALA A N 1
ATOM 788 C CA . ALA A 1 101 ? 3.776 -12.562 -0.798 1.00 98.44 101 ALA A CA 1
ATOM 789 C C . ALA A 1 101 ? 4.150 -11.070 -0.765 1.00 98.44 101 ALA A C 1
ATOM 791 O O . ALA A 1 101 ? 4.778 -10.604 0.188 1.00 98.44 101 ALA A O 1
ATOM 792 N N . TYR A 1 102 ? 3.725 -10.291 -1.766 1.00 98.44 102 TYR A N 1
ATOM 793 C CA . TYR A 1 102 ? 3.960 -8.847 -1.803 1.00 98.44 102 TYR A CA 1
ATOM 794 C C . TYR A 1 102 ? 3.266 -8.115 -0.645 1.00 98.44 102 TYR A C 1
ATOM 796 O O . TYR A 1 102 ? 3.888 -7.265 -0.005 1.00 98.44 102 TYR A O 1
ATOM 804 N N . ARG A 1 103 ? 2.016 -8.475 -0.315 1.00 98.69 103 ARG A N 1
ATOM 805 C CA . ARG A 1 103 ? 1.311 -7.995 0.888 1.00 98.69 103 ARG A CA 1
ATOM 806 C C . ARG A 1 103 ? 2.132 -8.268 2.143 1.00 98.69 103 ARG A C 1
ATOM 808 O O . ARG A 1 103 ? 2.348 -7.346 2.928 1.00 98.69 103 ARG A O 1
ATOM 815 N N . ASP A 1 104 ? 2.599 -9.500 2.323 1.00 98.69 104 ASP A N 1
ATOM 816 C CA . ASP A 1 104 ? 3.320 -9.902 3.534 1.00 98.69 104 ASP A CA 1
ATOM 817 C C . ASP A 1 104 ? 4.635 -9.128 3.682 1.00 98.69 104 ASP A C 1
ATOM 819 O O . ASP A 1 104 ? 4.953 -8.636 4.768 1.00 98.69 104 ASP A O 1
ATOM 823 N N . VAL A 1 105 ? 5.361 -8.927 2.577 1.00 98.25 105 VAL A N 1
ATOM 824 C CA . VAL A 1 105 ? 6.555 -8.072 2.539 1.00 98.25 105 VAL A CA 1
ATOM 825 C C . VAL A 1 105 ? 6.210 -6.627 2.908 1.00 98.25 105 VAL A C 1
ATOM 827 O O . VAL A 1 105 ? 6.882 -6.038 3.754 1.00 98.25 105 VAL A O 1
ATOM 830 N N . VAL A 1 106 ? 5.165 -6.049 2.310 1.00 98.56 106 VAL A N 1
ATOM 831 C CA . VAL A 1 106 ? 4.724 -4.670 2.579 1.00 98.56 106 VAL A CA 1
ATOM 832 C C . VAL A 1 106 ? 4.355 -4.477 4.049 1.00 98.56 106 VAL A C 1
ATOM 834 O O . VAL A 1 106 ? 4.896 -3.585 4.703 1.00 98.56 106 VAL A O 1
ATOM 837 N N . LEU A 1 107 ? 3.486 -5.327 4.599 1.00 98.62 107 LEU A N 1
ATOM 838 C CA . LEU A 1 107 ? 3.054 -5.201 5.990 1.00 98.62 107 LEU A CA 1
ATOM 839 C C . LEU A 1 107 ? 4.214 -5.447 6.959 1.00 98.62 107 LEU A C 1
ATOM 841 O O . LEU A 1 107 ? 4.328 -4.755 7.971 1.00 98.62 107 LEU A O 1
ATOM 845 N N . LYS A 1 108 ? 5.138 -6.364 6.635 1.00 98.44 108 LYS A N 1
ATOM 846 C CA . LYS A 1 108 ? 6.349 -6.565 7.435 1.00 98.44 108 LYS A CA 1
ATOM 847 C C . LYS A 1 108 ? 7.225 -5.313 7.467 1.00 98.44 108 LYS A C 1
ATOM 849 O O . LYS A 1 108 ? 7.742 -4.973 8.533 1.00 98.44 108 LYS A O 1
ATOM 854 N N . ARG A 1 109 ? 7.382 -4.611 6.341 1.00 98.31 109 ARG A N 1
ATOM 855 C CA . ARG A 1 109 ? 8.180 -3.372 6.259 1.00 98.31 109 ARG A CA 1
ATOM 856 C C . ARG A 1 109 ? 7.640 -2.278 7.171 1.00 98.31 109 ARG A C 1
ATOM 858 O O . ARG A 1 109 ? 8.427 -1.618 7.846 1.00 98.31 109 ARG A O 1
ATOM 865 N N . PHE A 1 110 ? 6.319 -2.151 7.281 1.00 98.69 110 PHE A N 1
ATOM 866 C CA . PHE A 1 110 ? 5.711 -1.177 8.187 1.00 98.69 110 PHE A CA 1
ATOM 867 C C . PHE A 1 110 ? 6.008 -1.441 9.667 1.00 98.69 110 PHE A C 1
ATOM 869 O O . PHE A 1 110 ? 5.959 -0.506 10.454 1.00 98.69 110 PHE A O 1
ATOM 876 N N . THR A 1 111 ? 6.411 -2.657 10.058 1.00 98.19 111 THR A N 1
ATOM 877 C CA . THR A 1 111 ? 6.806 -2.962 11.448 1.00 98.19 111 THR A CA 1
ATOM 878 C C . THR A 1 111 ? 8.213 -2.484 11.831 1.00 98.19 111 THR A C 1
ATOM 880 O O . THR A 1 111 ? 8.631 -2.696 12.967 1.00 98.19 111 THR A O 1
ATOM 883 N N . ASN A 1 112 ? 8.975 -1.871 10.918 1.00 97.75 112 ASN A N 1
ATOM 884 C CA . ASN A 1 112 ? 10.366 -1.489 11.169 1.00 97.75 112 ASN A CA 1
ATOM 885 C C . ASN A 1 112 ? 10.479 -0.259 12.105 1.00 97.75 112 ASN A C 1
ATOM 887 O O . ASN A 1 112 ? 10.173 0.859 11.677 1.00 97.75 112 ASN A O 1
ATOM 891 N N . PRO A 1 113 ? 10.992 -0.410 13.346 1.00 96.94 113 PRO A N 1
ATOM 892 C CA . PRO A 1 113 ? 11.062 0.692 14.305 1.00 96.94 113 PRO A CA 1
ATOM 893 C C . PRO A 1 113 ? 12.151 1.721 13.976 1.00 96.94 113 PRO A C 1
ATOM 895 O O . PRO A 1 113 ? 12.091 2.852 14.452 1.00 96.94 113 PRO A O 1
ATOM 898 N N . TYR A 1 114 ? 13.139 1.363 13.152 1.00 95.88 114 TYR A N 1
ATOM 899 C CA . TYR A 1 114 ? 14.298 2.215 12.871 1.00 95.88 114 TYR A CA 1
ATOM 900 C C . TYR A 1 114 ? 14.014 3.320 11.851 1.00 95.88 114 TYR A C 1
ATOM 902 O O . TYR A 1 114 ? 14.764 4.289 11.786 1.00 95.88 114 TYR A O 1
ATOM 910 N N . ILE A 1 115 ? 12.937 3.195 11.066 1.00 95.38 115 ILE A N 1
ATOM 911 C CA . ILE A 1 115 ? 12.538 4.234 10.104 1.00 95.38 115 ILE A CA 1
ATOM 912 C C . ILE A 1 115 ? 11.918 5.431 10.822 1.00 95.38 115 ILE A C 1
ATOM 914 O O . ILE A 1 115 ? 12.075 6.558 10.362 1.00 95.38 115 ILE A O 1
ATOM 918 N N . GLN A 1 116 ? 11.221 5.185 11.941 1.00 95.75 116 GLN A N 1
ATOM 919 C CA . GLN A 1 116 ? 10.473 6.207 12.684 1.00 95.75 116 GLN A CA 1
ATOM 920 C C . GLN A 1 116 ? 9.585 7.061 11.763 1.00 95.75 116 GLN A C 1
ATOM 922 O O . GLN A 1 116 ? 9.480 8.279 11.903 1.00 95.75 116 GLN A O 1
ATOM 927 N N . ASP A 1 117 ? 8.938 6.398 10.803 1.00 96.88 117 ASP A N 1
ATOM 928 C CA . ASP A 1 117 ? 8.023 7.047 9.878 1.00 96.88 117 ASP A CA 1
ATOM 929 C C . ASP A 1 117 ? 6.782 7.544 10.625 1.00 96.88 117 ASP A C 1
ATOM 931 O O . ASP A 1 117 ? 6.117 6.755 11.303 1.00 96.88 117 ASP A O 1
ATOM 935 N N . THR A 1 118 ? 6.484 8.841 10.560 1.00 98.38 118 THR A N 1
ATOM 936 C CA . THR A 1 118 ? 5.401 9.424 11.359 1.00 98.38 118 THR A CA 1
ATOM 937 C C . THR A 1 118 ? 4.048 9.245 10.687 1.00 98.38 118 THR A C 1
ATOM 939 O O . THR A 1 118 ? 3.878 9.498 9.490 1.00 98.38 118 THR A O 1
ATOM 942 N N . ASN A 1 119 ? 3.039 8.924 11.496 1.00 98.50 119 ASN A N 1
ATOM 943 C CA . ASN A 1 119 ? 1.648 8.891 11.060 1.00 98.50 119 ASN A CA 1
ATOM 944 C C . ASN A 1 119 ? 1.236 10.234 10.449 1.00 98.50 119 ASN A C 1
ATOM 946 O O . ASN A 1 119 ? 0.572 10.253 9.423 1.00 98.50 119 ASN A O 1
ATOM 950 N N . GLN A 1 120 ? 1.696 11.361 11.004 1.00 97.06 120 GLN A N 1
ATOM 951 C CA . GLN A 1 120 ? 1.422 12.693 10.458 1.00 97.06 120 GLN A CA 1
ATOM 952 C C . GLN A 1 120 ? 1.930 12.857 9.017 1.00 97.06 120 GLN A C 1
ATOM 954 O O . GLN A 1 120 ? 1.192 13.341 8.158 1.00 97.06 120 GLN A O 1
ATOM 959 N N . ARG A 1 121 ? 3.176 12.449 8.734 1.00 97.50 121 ARG A N 1
ATOM 960 C CA . ARG A 1 121 ? 3.763 12.549 7.390 1.00 97.50 121 ARG A CA 1
ATOM 961 C C . ARG A 1 121 ? 3.000 11.677 6.398 1.00 97.50 121 ARG A C 1
ATOM 963 O O . ARG A 1 121 ? 2.747 12.102 5.275 1.00 97.50 121 ARG A O 1
ATOM 970 N N . VAL A 1 122 ? 2.620 10.471 6.813 1.00 98.06 122 VAL A N 1
ATOM 971 C CA . VAL A 1 122 ? 1.875 9.535 5.965 1.00 98.06 122 VAL A CA 1
ATOM 972 C C . VAL A 1 122 ? 0.402 9.928 5.838 1.00 98.06 122 VAL A C 1
ATOM 974 O O . VAL A 1 122 ? -0.184 9.702 4.790 1.00 98.06 122 VAL A O 1
ATOM 977 N N . ALA A 1 123 ? -0.218 10.558 6.830 1.00 96.50 123 ALA A N 1
ATOM 978 C CA . ALA A 1 123 ? -1.612 10.996 6.762 1.00 96.50 123 ALA A CA 1
ATOM 979 C C . ALA A 1 123 ? -1.807 12.261 5.906 1.00 96.50 123 ALA A C 1
ATOM 981 O O . ALA A 1 123 ? -2.921 12.511 5.436 1.00 96.50 123 ALA A O 1
ATOM 982 N N . ALA A 1 124 ? -0.739 13.039 5.688 1.00 94.38 124 ALA A N 1
ATOM 983 C CA . ALA A 1 124 ? -0.754 14.250 4.872 1.00 94.38 124 ALA A CA 1
ATOM 984 C C . ALA A 1 124 ? -1.321 14.007 3.460 1.00 94.38 124 ALA A C 1
ATOM 986 O O . ALA A 1 124 ? -1.190 12.917 2.892 1.00 94.38 124 ALA A O 1
ATOM 987 N N . ASP A 1 125 ? -1.985 15.033 2.920 1.00 94.31 125 ASP A N 1
ATOM 988 C CA . ASP A 1 125 ? -2.690 15.026 1.631 1.00 94.31 125 ASP A CA 1
ATOM 989 C C . ASP A 1 125 ? -3.685 13.865 1.452 1.00 94.31 125 ASP A C 1
ATOM 991 O O . ASP A 1 125 ? -3.976 13.445 0.331 1.00 94.31 125 ASP A O 1
ATOM 995 N N . GLY A 1 126 ? -4.252 13.352 2.552 1.00 92.62 126 GLY A N 1
ATOM 996 C CA . GLY A 1 126 ? -5.107 12.160 2.570 1.00 92.62 126 GLY A CA 1
ATOM 997 C C . GLY A 1 126 ? -6.295 12.195 1.601 1.00 92.62 126 GLY A C 1
ATOM 998 O O . GLY A 1 126 ? -6.599 11.177 0.982 1.00 92.62 126 GLY A O 1
ATOM 999 N N . PHE A 1 127 ? -6.912 13.362 1.378 1.00 94.50 127 PHE A N 1
ATOM 1000 C CA . PHE A 1 127 ? -8.022 13.484 0.423 1.00 94.50 127 PHE A CA 1
ATOM 1001 C C . PHE A 1 127 ? -7.592 13.151 -1.013 1.00 94.50 127 PHE A C 1
ATOM 1003 O O . PHE A 1 127 ? -8.330 12.486 -1.736 1.00 94.50 127 PHE A O 1
ATOM 1010 N N . SER A 1 128 ? -6.374 13.538 -1.413 1.00 95.88 128 SER A N 1
ATOM 1011 C CA . SER A 1 128 ? -5.844 13.247 -2.754 1.00 95.88 128 SER A CA 1
ATOM 1012 C C . SER A 1 128 ? -5.570 11.753 -2.979 1.00 95.88 128 SER A C 1
ATOM 1014 O O . SER A 1 128 ? -5.513 11.294 -4.118 1.00 95.88 128 SER A O 1
ATOM 1016 N N . LYS A 1 129 ? -5.456 10.972 -1.897 1.00 96.25 129 LYS A N 1
ATOM 1017 C CA . LYS A 1 129 ? -5.184 9.529 -1.939 1.00 96.25 129 LYS A CA 1
ATOM 1018 C C . LYS A 1 129 ? -6.422 8.705 -2.243 1.00 96.25 129 LYS A C 1
ATOM 1020 O O . LYS A 1 129 ? -6.301 7.641 -2.844 1.00 96.25 129 LYS A O 1
ATOM 1025 N N . ILE A 1 130 ? -7.610 9.179 -1.860 1.00 96.25 130 ILE A N 1
ATOM 1026 C CA . ILE A 1 130 ? -8.847 8.410 -2.041 1.00 96.25 130 ILE A CA 1
ATOM 1027 C C . ILE A 1 130 ? -9.087 8.075 -3.524 1.00 96.25 130 ILE A C 1
ATOM 1029 O O . ILE A 1 130 ? -9.226 6.886 -3.819 1.00 96.25 130 ILE A O 1
ATOM 1033 N N . PRO A 1 131 ? -9.082 9.038 -4.473 1.00 97.38 131 PRO A N 1
ATOM 1034 C CA . PRO A 1 131 ? -9.392 8.740 -5.872 1.00 97.38 131 PRO A CA 1
ATOM 1035 C C . PRO A 1 131 ? -8.347 7.854 -6.551 1.00 97.38 131 PRO A C 1
ATOM 1037 O O . PRO A 1 131 ? -8.709 7.009 -7.358 1.00 97.38 131 PRO A O 1
ATOM 1040 N N . ALA A 1 132 ? -7.065 8.039 -6.222 1.00 94.19 132 ALA A N 1
ATOM 1041 C CA . ALA A 1 132 ? -5.969 7.343 -6.892 1.00 94.19 132 ALA A CA 1
ATOM 1042 C C . ALA A 1 132 ? -5.664 5.962 -6.295 1.00 94.19 132 ALA A C 1
ATOM 1044 O O . ALA A 1 132 ? -5.233 5.072 -7.015 1.00 94.19 132 ALA A O 1
ATOM 1045 N N . MET A 1 133 ? -5.855 5.774 -4.985 1.00 97.19 133 MET A N 1
ATOM 1046 C CA . MET A 1 133 ? -5.359 4.583 -4.281 1.00 97.19 133 MET A CA 1
ATOM 1047 C C . MET A 1 133 ? -6.486 3.657 -3.798 1.00 97.19 133 MET A C 1
ATOM 1049 O O . MET A 1 133 ? -6.338 2.435 -3.812 1.00 97.19 133 MET A O 1
ATOM 1053 N N . ILE A 1 134 ? -7.628 4.217 -3.381 1.00 97.88 134 ILE A N 1
ATOM 1054 C CA . ILE A 1 134 ? -8.699 3.464 -2.698 1.00 97.88 134 ILE A CA 1
ATOM 1055 C C . ILE A 1 134 ? -9.927 3.265 -3.593 1.00 97.88 134 ILE A C 1
ATOM 1057 O O . ILE A 1 134 ? -10.478 2.164 -3.653 1.00 97.88 134 ILE A O 1
ATOM 1061 N N . ALA A 1 135 ? -10.349 4.311 -4.308 1.00 98.12 135 ALA A N 1
ATOM 1062 C CA . ALA A 1 135 ? -11.511 4.270 -5.191 1.00 98.12 135 ALA A CA 1
ATOM 1063 C C . ALA A 1 135 ? -11.440 3.180 -6.280 1.00 98.12 135 ALA A C 1
ATOM 1065 O O . ALA A 1 135 ? -12.479 2.556 -6.506 1.00 98.12 135 ALA A O 1
ATOM 1066 N N . PRO A 1 136 ? -10.276 2.868 -6.894 1.00 98.31 136 PRO A N 1
ATOM 1067 C CA . PRO A 1 136 ? -10.192 1.794 -7.884 1.00 98.31 136 PRO A CA 1
ATOM 1068 C C . PRO A 1 136 ? -10.616 0.434 -7.315 1.00 98.31 136 PRO A C 1
ATOM 1070 O O . PRO A 1 136 ? -11.410 -0.269 -7.932 1.00 98.31 136 PRO A O 1
ATOM 1073 N N . THR A 1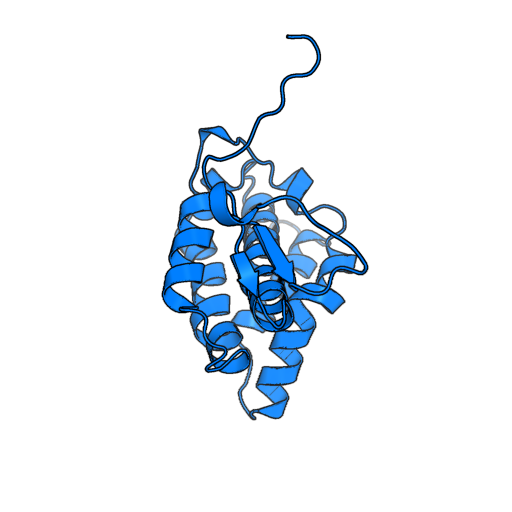 137 ? -10.190 0.090 -6.090 1.00 98.62 137 THR A N 1
ATOM 1074 C CA . THR A 1 137 ? -10.625 -1.156 -5.434 1.00 98.62 137 THR A CA 1
ATOM 1075 C C . THR A 1 137 ? -12.122 -1.164 -5.140 1.00 98.62 137 THR A C 1
ATOM 1077 O O . THR A 1 137 ? -12.778 -2.171 -5.386 1.00 98.62 137 THR A O 1
ATOM 1080 N N . LEU A 1 138 ? -12.686 -0.048 -4.662 1.00 97.88 138 LEU A N 1
ATOM 1081 C CA . LEU A 1 138 ? -14.132 0.048 -4.424 1.00 97.88 138 LEU A CA 1
ATOM 1082 C C . LEU A 1 138 ? -14.933 -0.205 -5.705 1.00 97.88 138 LEU A C 1
ATOM 1084 O O . LEU A 1 138 ? -15.898 -0.967 -5.686 1.00 97.88 138 LEU A O 1
ATOM 1088 N N . GLN A 1 139 ? -14.542 0.452 -6.798 1.00 98.06 139 GLN A N 1
ATOM 1089 C CA . GLN A 1 139 ? -15.223 0.358 -8.086 1.00 98.06 139 GLN A CA 1
ATOM 1090 C C . GLN A 1 139 ? -15.148 -1.061 -8.649 1.00 98.06 139 GLN A C 1
ATOM 1092 O O . GLN A 1 139 ? -16.181 -1.612 -9.026 1.00 98.06 139 GLN A O 1
ATOM 1097 N N . GLU A 1 140 ? -13.963 -1.670 -8.634 1.00 98.31 140 GLU A N 1
ATOM 1098 C CA . GLU A 1 140 ? -13.746 -3.025 -9.142 1.00 98.31 140 GLU A CA 1
ATOM 1099 C C . GLU A 1 140 ? -14.541 -4.071 -8.343 1.00 98.31 140 GLU A C 1
ATOM 1101 O O . GLU A 1 140 ? -15.188 -4.941 -8.925 1.00 98.31 140 GLU A O 1
ATOM 1106 N N . CYS A 1 141 ? -14.606 -3.958 -7.009 1.00 98.31 141 CYS A N 1
ATOM 1107 C CA . CYS A 1 141 ? -15.457 -4.843 -6.207 1.00 98.31 141 CYS A CA 1
ATOM 1108 C C . CYS A 1 141 ? -16.931 -4.770 -6.632 1.00 98.31 141 CYS A C 1
ATOM 1110 O O . CYS A 1 141 ? -17.569 -5.810 -6.805 1.00 98.31 141 CYS A O 1
ATOM 1112 N N . TYR A 1 142 ? -17.470 -3.566 -6.862 1.00 97.81 142 TYR A N 1
ATOM 1113 C CA . TYR A 1 142 ? -18.848 -3.415 -7.338 1.00 97.81 142 TYR A CA 1
ATOM 1114 C C . TYR A 1 142 ? -19.051 -3.956 -8.754 1.00 97.81 142 TYR A C 1
ATOM 1116 O O . TYR A 1 142 ? -20.074 -4.593 -9.006 1.00 97.81 142 TYR A O 1
ATOM 1124 N N . GLN A 1 143 ? -18.092 -3.754 -9.661 1.00 97.69 143 GLN A N 1
ATOM 1125 C CA . GLN A 1 143 ? -18.138 -4.327 -11.012 1.00 97.69 143 GLN A CA 1
ATOM 1126 C C . GLN A 1 143 ? -18.162 -5.861 -10.974 1.00 97.69 143 GLN A C 1
ATOM 1128 O O . GLN A 1 143 ? -18.879 -6.493 -11.747 1.00 97.69 143 GLN A O 1
ATOM 1133 N N . ARG A 1 144 ? -17.463 -6.456 -10.004 1.00 97.19 144 ARG A N 1
ATOM 1134 C CA . ARG A 1 144 ? -17.458 -7.900 -9.730 1.00 97.19 144 ARG A CA 1
ATOM 1135 C C . ARG A 1 144 ? -18.680 -8.390 -8.940 1.00 97.19 144 ARG A C 1
ATOM 1137 O O . ARG A 1 144 ? -18.774 -9.580 -8.650 1.00 97.19 144 ARG A O 1
ATOM 1144 N N . GLY A 1 145 ? -19.611 -7.507 -8.572 1.00 97.56 145 GLY A N 1
ATOM 1145 C CA . GLY A 1 145 ? -20.812 -7.854 -7.805 1.00 97.56 145 GLY A CA 1
ATOM 1146 C C . GLY A 1 145 ? -20.550 -8.191 -6.331 1.00 97.56 145 GLY A C 1
ATOM 1147 O O . GLY A 1 145 ? -21.388 -8.824 -5.689 1.00 97.56 145 GLY A O 1
ATOM 1148 N N . VAL A 1 146 ? -19.404 -7.780 -5.783 1.00 96.94 146 VAL A N 1
ATOM 1149 C CA . VAL A 1 146 ? -18.999 -8.029 -4.394 1.00 96.94 146 VAL A CA 1
ATOM 1150 C C . VAL A 1 146 ? -19.125 -6.743 -3.582 1.00 96.94 146 VAL A C 1
ATOM 1152 O O . VAL A 1 146 ? -18.791 -5.653 -4.042 1.00 96.94 146 VAL A O 1
ATOM 1155 N N . ARG A 1 147 ? -19.601 -6.853 -2.339 1.00 96.62 147 ARG A N 1
ATOM 1156 C CA . ARG A 1 147 ? -19.649 -5.714 -1.417 1.00 96.62 147 ARG A CA 1
ATOM 1157 C C . ARG A 1 147 ? -18.256 -5.482 -0.807 1.00 96.62 147 ARG A C 1
ATOM 1159 O O . ARG A 1 147 ? -17.822 -6.344 -0.046 1.00 96.62 147 ARG A O 1
ATOM 1166 N N . PRO A 1 148 ? -17.603 -4.325 -1.034 1.00 96.69 148 PRO A N 1
ATOM 1167 C CA . PRO A 1 148 ? -16.238 -4.073 -0.566 1.00 96.69 148 PRO A CA 1
ATOM 1168 C C . PRO A 1 148 ? -16.201 -3.677 0.918 1.00 96.69 148 PRO A C 1
ATOM 1170 O O . PRO A 1 148 ? -15.992 -2.512 1.258 1.00 96.69 148 PRO A O 1
ATOM 1173 N N . GLN A 1 149 ? -16.492 -4.614 1.825 1.00 96.81 149 GLN A N 1
ATOM 1174 C CA . GLN A 1 149 ? -16.572 -4.310 3.261 1.00 96.81 149 GLN A CA 1
ATOM 1175 C C . GLN A 1 149 ? -15.226 -3.848 3.827 1.00 96.81 149 GLN A C 1
ATOM 1177 O O . GLN A 1 149 ? -15.192 -2.868 4.573 1.00 96.81 149 GLN A O 1
ATOM 1182 N N . ALA A 1 150 ? -14.132 -4.519 3.458 1.00 98.06 150 ALA A N 1
ATOM 1183 C CA . ALA A 1 150 ? -12.804 -4.179 3.951 1.00 98.06 150 ALA A CA 1
ATOM 1184 C C . ALA A 1 150 ? -12.331 -2.835 3.377 1.00 98.06 150 ALA A C 1
ATOM 1186 O O . ALA A 1 150 ? -11.885 -1.964 4.120 1.00 98.06 150 ALA A O 1
ATOM 1187 N N . THR A 1 151 ? -12.529 -2.595 2.080 1.00 98.31 151 THR A N 1
ATOM 1188 C CA . THR A 1 151 ? -12.164 -1.321 1.451 1.00 98.31 151 THR A CA 1
ATOM 1189 C C . THR A 1 151 ? -13.016 -0.162 1.956 1.00 98.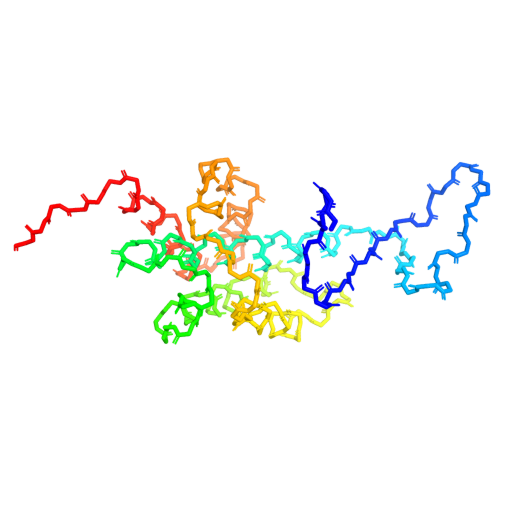31 151 THR A C 1
ATOM 1191 O O . THR A 1 151 ? -12.488 0.932 2.122 1.00 98.31 151 THR A O 1
ATOM 1194 N N . ALA A 1 152 ? -14.306 -0.365 2.247 1.00 97.69 152 ALA A N 1
ATOM 1195 C CA . ALA A 1 152 ? -15.174 0.688 2.782 1.00 97.69 152 ALA A CA 1
ATOM 1196 C C . ALA A 1 152 ? -14.728 1.198 4.167 1.00 97.69 152 ALA A C 1
ATOM 1198 O O . ALA A 1 152 ? -15.055 2.330 4.527 1.00 97.69 152 ALA A O 1
ATOM 1199 N N . MET A 1 153 ? -13.947 0.411 4.918 1.00 97.69 153 MET A N 1
ATOM 1200 C CA . MET A 1 153 ? -13.360 0.844 6.188 1.00 97.69 153 MET A CA 1
ATOM 1201 C C . MET A 1 153 ? -12.368 1.999 6.004 1.00 97.69 153 MET A C 1
ATOM 1203 O O . MET A 1 153 ? -12.319 2.901 6.834 1.00 97.69 153 MET A O 1
ATOM 1207 N N . LEU A 1 154 ? -11.603 2.019 4.909 1.00 97.81 154 LEU A N 1
ATOM 1208 C CA . LEU A 1 154 ? -10.555 3.018 4.673 1.00 97.81 154 LEU A CA 1
ATOM 1209 C C . LEU A 1 154 ? -11.102 4.457 4.567 1.00 97.81 154 LEU A C 1
ATOM 1211 O O . LEU A 1 154 ? -10.656 5.312 5.334 1.00 97.81 154 LEU A O 1
ATOM 1215 N N . PRO A 1 155 ? -12.070 4.775 3.682 1.00 96.69 155 PRO A N 1
ATOM 1216 C CA . PRO A 1 155 ? -12.641 6.117 3.627 1.00 96.69 155 PRO A CA 1
ATOM 1217 C C . PRO A 1 155 ? -13.443 6.462 4.891 1.00 96.69 155 PRO A C 1
ATOM 1219 O O . PRO A 1 155 ? -13.495 7.633 5.260 1.00 96.69 155 PRO A O 1
ATOM 1222 N N . ALA A 1 156 ? -14.024 5.475 5.587 1.00 96.31 156 ALA A N 1
ATOM 1223 C CA . ALA A 1 156 ? -14.673 5.705 6.878 1.00 96.31 156 ALA A CA 1
ATOM 1224 C C . ALA A 1 156 ? -13.659 6.140 7.953 1.00 96.31 156 ALA A C 1
ATOM 1226 O O . ALA A 1 156 ? -13.888 7.134 8.640 1.00 96.31 156 ALA A O 1
ATOM 1227 N N . LEU A 1 157 ? -12.509 5.462 8.049 1.00 95.44 157 LEU A N 1
ATOM 1228 C CA . LEU A 1 157 ? -11.401 5.853 8.926 1.00 95.44 157 LEU A CA 1
ATOM 1229 C C . LEU A 1 157 ? -10.883 7.248 8.593 1.00 95.44 157 LEU A C 1
ATOM 1231 O O . LEU A 1 157 ? -10.709 8.060 9.497 1.00 95.44 157 LEU A O 1
ATOM 1235 N N . PHE A 1 158 ? -10.674 7.544 7.308 1.00 96.94 158 PHE A N 1
ATOM 1236 C CA . PHE A 1 158 ? -10.253 8.875 6.878 1.00 96.94 158 PHE A CA 1
ATOM 1237 C C . PHE A 1 158 ? -11.256 9.957 7.298 1.00 96.94 158 PHE A C 1
ATOM 1239 O O . PHE A 1 158 ? -10.861 11.021 7.771 1.00 96.94 158 PHE A O 1
ATOM 1246 N N . PHE A 1 159 ? -12.556 9.684 7.173 1.00 95.94 159 PHE A N 1
ATOM 1247 C CA . PHE A 1 159 ? -13.597 10.622 7.582 1.00 95.94 159 PHE A CA 1
ATOM 1248 C C . PHE A 1 159 ? -13.572 10.896 9.093 1.00 95.94 159 PHE A C 1
ATOM 1250 O O . PHE A 1 159 ? -13.619 12.056 9.499 1.00 95.94 159 PHE A O 1
ATOM 1257 N N . VAL A 1 160 ? -13.430 9.854 9.920 1.00 95.31 160 VAL A N 1
ATOM 1258 C CA . VAL A 1 160 ? -13.295 10.003 11.382 1.00 95.31 160 VAL A CA 1
ATOM 1259 C C . VAL A 1 160 ? -11.988 10.710 11.751 1.00 95.31 160 VAL A C 1
ATOM 1261 O O . VAL A 1 160 ? -11.969 11.521 12.669 1.00 95.31 160 VAL A O 1
ATOM 1264 N N . PHE A 1 161 ? -10.904 10.459 11.016 1.00 94.69 161 PHE A N 1
ATOM 1265 C CA . PHE A 1 161 ? -9.634 11.170 11.174 1.00 94.69 161 PHE A CA 1
ATOM 1266 C C . PHE A 1 161 ? -9.767 12.678 10.903 1.00 94.69 161 PHE A C 1
ATOM 1268 O O . PHE A 1 161 ? -9.200 13.477 11.646 1.00 94.69 161 PHE A O 1
ATOM 1275 N N . LEU A 1 162 ? -10.531 13.083 9.881 1.00 93.06 162 LEU A N 1
ATOM 1276 C CA . LEU A 1 162 ? -10.789 14.500 9.588 1.00 93.06 162 LEU A CA 1
ATOM 1277 C C . LEU A 1 162 ? -11.715 15.170 10.606 1.00 93.06 162 LEU A C 1
ATOM 1279 O O . LEU A 1 162 ? -11.544 16.352 10.907 1.00 93.06 162 LEU A O 1
ATOM 1283 N N . TYR A 1 163 ? -12.697 14.428 11.115 1.00 89.25 163 TYR A N 1
ATOM 1284 C CA . TYR A 1 163 ? -13.695 14.919 12.059 1.00 89.25 163 TYR A CA 1
ATOM 1285 C C . TYR A 1 163 ? -13.746 14.005 13.286 1.00 89.25 163 TYR A C 1
ATOM 1287 O O . TYR A 1 163 ? -14.674 13.196 13.400 1.00 89.25 163 TYR A O 1
ATOM 1295 N N . PRO A 1 164 ? -12.763 14.114 14.204 1.00 74.56 164 PRO A N 1
ATOM 1296 C CA . PRO A 1 164 ? -12.736 13.297 15.406 1.00 74.56 164 PRO A CA 1
ATOM 1297 C C . PRO A 1 164 ? -14.048 13.465 16.166 1.00 74.56 164 PRO A C 1
ATOM 1299 O O . PRO A 1 164 ? -14.478 14.590 16.441 1.00 74.56 164 PRO A O 1
ATOM 1302 N N . LEU A 1 165 ? -14.704 12.348 16.477 1.00 67.75 165 LEU A N 1
ATOM 1303 C CA . LEU A 1 165 ? -15.925 12.385 17.270 1.00 67.75 165 LEU A CA 1
ATOM 1304 C C . LEU A 1 165 ? -15.596 12.961 18.657 1.00 67.75 165 LEU A C 1
ATOM 1306 O O . LEU A 1 165 ? -14.544 12.633 19.213 1.00 67.75 165 LEU A O 1
ATOM 1310 N N . PRO A 1 166 ? -16.462 13.817 19.227 1.00 65.62 166 PRO A N 1
ATOM 1311 C CA . PRO A 1 166 ? -16.285 14.255 20.603 1.00 65.62 166 PRO A CA 1
ATOM 1312 C C . PRO A 1 166 ? -16.258 13.032 21.537 1.00 65.62 166 PRO A C 1
ATOM 1314 O O . PRO A 1 166 ? -16.912 12.028 21.236 1.00 65.62 166 PRO A O 1
ATOM 1317 N N . PRO A 1 167 ? -15.512 13.087 22.655 1.00 66.38 167 PRO A N 1
ATOM 1318 C CA . PRO A 1 167 ? -15.540 12.014 23.642 1.00 66.38 167 PRO A CA 1
ATOM 1319 C C . PRO A 1 167 ? -16.982 11.798 24.130 1.00 66.38 167 PRO A C 1
ATOM 1321 O O . PRO A 1 167 ? -17.687 12.772 24.404 1.00 66.38 167 PRO A O 1
ATOM 1324 N N . PHE A 1 168 ? -17.407 10.529 24.169 1.00 48.69 168 PHE A N 1
ATOM 1325 C CA . PHE A 1 168 ? -18.702 10.101 24.710 1.00 48.69 168 PHE A CA 1
ATOM 1326 C C . PHE A 1 168 ? -18.802 10.352 26.216 1.00 48.69 168 PHE A C 1
ATOM 1328 O O . PHE A 1 168 ? -17.770 10.189 26.911 1.00 48.69 168 PHE A O 1
#

InterPro domains:
  IPR008927 6-phosphogluconate dehydrogenase-like, C-terminal domain superfamily [SSF48179] (37-163)
  IPR013118 Mannitol dehydrogenase, C-terminal [PF08125] (37-163)
  IPR013328 6-phosphogluconate dehydrogenase, domain 2 [G3DSA:1.10.1040.10] (36-165)
  IPR036291 NAD(P)-binding domain superfamily [SSF51735] (1-34)
  IPR050988 Mannitol Dehydrogenase/Oxidoreductase [PTHR43362] (1-164)

Mean predicted aligned error: 3.36 Å

Solvent-accessible surface area (backbone atoms only — not comparable to full-atom values): 9698 Å² total; per-residue (Å²): 130,96,79,78,84,85,78,7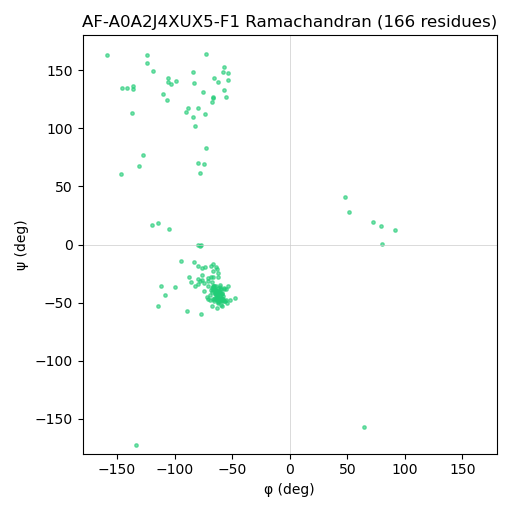3,90,81,80,86,50,75,41,54,78,76,67,97,61,94,72,80,77,48,56,82,77,67,35,44,74,34,91,63,49,62,58,59,50,52,46,44,36,45,47,44,53,34,31,51,35,44,33,13,32,54,19,45,73,72,74,40,61,31,37,23,66,19,44,70,32,68,71,46,33,48,51,38,50,41,22,32,63,70,43,39,45,69,63,63,51,94,61,89,62,67,55,72,61,50,47,53,52,48,60,54,58,44,50,46,71,87,71,64,50,40,14,67,72,52,37,54,70,51,76,71,42,40,70,77,30,46,43,58,50,49,52,45,28,52,76,72,74,43,84,48,66,50,52,54,47,47,64,52,43,48,50,41,55,77,52,65,74,76,86,130

Sequence (168 aa):
DKAPVMGETFIQWVVENNFRDERPNLEAVGVEMVASVIPYEEAKIRILNSSHSCIAWAGTLIGQQYIHESTLTDFIYAIADRYVTEDVIPCLGDNGIDLPAYRDVVLKRFTNPYIQDTNQRVAADGFSKIPAMIAPTLQECYQRGVRPQATAMLPALFFVFLYPLPPF

Nearest PDB structures (foldseek):
  1m2w-assembly2_B  TM=9.221E-01  e=1.733E-09  Pseudomonas fluorescens
  7rk5-assembly2_A  TM=9.342E-01  e=7.518E-09  Aspergillus fumigatus Af293
  5itg-assembly2_B  TM=9.411E-01  e=1.338E-08  Gluconobacter oxydans
  4im7-assembly1_A  TM=9.373E-01  e=2.644E-08  Escherichia coli CFT073
  3h2z-assembly1_A-2  TM=8.447E-01  e=1.350E-05  Shigella flexneri 2a str. 2457T

Foldseek 3Di:
DVDDDDDDPDDAAEDAPDDPDDDPPVVVVPYHHDNDCVLVVLLCLAQQLLLQLQLLLVCVLVPHWALLVSLPPVVSVVLSCCLQPVFVDVLSDPPPDPSVVVNVVNSVRSNDVVVRHTSVVSNPPVVVSCVRRQVSSCVSCVVVVHHSPSSVVRVVSNVCSVPPDDDD

Organism: NCBI:txid1134687

Radius of gyration: 17.47 Å; Cα contacts (8 Å, |Δi|>4): 199; chains: 1; bounding box: 48×31×52 Å

Secondary structure (DSSP, 8-state):
--S-----S----EEES--SS----GGGGT-EEES-SHHHHHHIIIIIIHHHHHHHHHHHHTT--BHHHHHTSHHHHHHHHHIIIIIIHHHH-SSSS-HHHHHHHHHHHHT-TTS--BHHHHHTTHHHHIIIIIHHHHHHHHHTT---HHHHHHHHHHHHHHSPPPP-